Protein AF-A0A7X8KLL9-F1 (afdb_monomer_lite)

Radius of gyration: 20.83 Å; chains: 1; bounding box: 56×30×57 Å

pLDDT: mean 76.81, std 12.08, range [37.53, 92.12]

Structure (mmCIF, N/CA/C/O backbone):
data_AF-A0A7X8KLL9-F1
#
_entry.id   AF-A0A7X8KLL9-F1
#
loop_
_atom_site.group_PDB
_atom_site.id
_atom_site.type_symbol
_atom_site.label_atom_id
_atom_site.label_alt_id
_atom_site.label_comp_id
_atom_site.label_asym_id
_atom_site.label_entity_id
_atom_site.label_seq_id
_atom_site.pdbx_PDB_ins_code
_atom_site.Cartn_x
_atom_site.Cartn_y
_atom_site.Cartn_z
_atom_site.occupancy
_atom_site.B_iso_or_equiv
_atom_site.auth_seq_id
_atom_site.auth_comp_id
_atom_site.auth_asym_id
_atom_site.auth_atom_id
_atom_site.pdbx_PDB_model_num
ATOM 1 N N . MET A 1 1 ? 35.623 13.864 -3.687 1.00 37.53 1 MET A N 1
ATOM 2 C CA . MET A 1 1 ? 34.501 13.272 -2.932 1.00 37.53 1 MET A CA 1
ATOM 3 C C . MET A 1 1 ? 33.456 12.898 -3.966 1.00 37.53 1 MET A C 1
ATOM 5 O O . MET A 1 1 ? 32.838 13.787 -4.536 1.00 37.53 1 MET A O 1
ATOM 9 N N . ASP A 1 2 ? 33.415 11.622 -4.338 1.00 43.19 2 ASP A N 1
ATOM 10 C CA . ASP A 1 2 ? 32.651 11.122 -5.483 1.00 43.19 2 ASP A CA 1
ATOM 11 C C . ASP A 1 2 ? 31.172 10.981 -5.087 1.00 43.19 2 ASP A C 1
ATOM 13 O O . ASP A 1 2 ? 30.769 10.017 -4.443 1.00 43.19 2 ASP A O 1
ATOM 17 N N . LEU A 1 3 ? 30.362 11.990 -5.411 1.00 53.53 3 LEU A N 1
ATOM 18 C CA . LEU A 1 3 ? 28.898 11.977 -5.256 1.00 53.53 3 LEU A CA 1
ATOM 19 C C . LEU A 1 3 ? 28.209 11.249 -6.433 1.00 53.53 3 LEU A C 1
ATOM 21 O O . LEU A 1 3 ? 27.040 11.488 -6.733 1.00 53.53 3 LEU A O 1
ATOM 25 N N . GLY A 1 4 ? 28.939 10.384 -7.141 1.00 54.53 4 GLY A N 1
ATOM 26 C CA . GLY A 1 4 ? 28.495 9.712 -8.355 1.00 54.53 4 GLY A CA 1
ATOM 27 C C . GLY A 1 4 ? 28.072 8.268 -8.103 1.00 54.53 4 GLY A C 1
ATOM 28 O O . GLY A 1 4 ? 28.909 7.417 -7.834 1.00 54.53 4 GLY A O 1
ATOM 29 N N . LYS A 1 5 ? 26.777 7.988 -8.301 1.00 58.69 5 LYS A N 1
ATOM 30 C CA . LYS A 1 5 ? 26.107 6.669 -8.272 1.00 58.69 5 LYS A CA 1
ATOM 31 C C . LYS A 1 5 ? 25.793 6.118 -6.880 1.00 58.69 5 LYS A C 1
ATOM 33 O O . LYS A 1 5 ? 26.282 5.067 -6.469 1.00 58.69 5 LYS A O 1
ATOM 38 N N . ILE A 1 6 ? 24.812 6.736 -6.223 1.00 60.75 6 ILE A N 1
ATOM 39 C CA . ILE A 1 6 ? 23.936 5.953 -5.346 1.00 60.75 6 ILE A CA 1
ATOM 40 C C . ILE A 1 6 ? 23.275 4.895 -6.244 1.00 60.75 6 ILE A C 1
ATOM 42 O O . ILE A 1 6 ? 22.536 5.233 -7.168 1.00 60.75 6 ILE A O 1
ATOM 46 N N . SER A 1 7 ? 23.607 3.620 -6.034 1.00 70.31 7 SER A N 1
ATOM 47 C CA . SER A 1 7 ? 23.003 2.506 -6.772 1.00 70.31 7 SER A CA 1
ATOM 48 C C . SER A 1 7 ? 21.479 2.564 -6.632 1.00 70.31 7 SER A C 1
ATOM 50 O O . SER A 1 7 ? 20.980 2.814 -5.532 1.00 70.31 7 SER A O 1
ATOM 52 N N . GLN A 1 8 ? 20.725 2.305 -7.711 1.00 70.50 8 GLN A N 1
ATOM 53 C CA . GLN A 1 8 ? 19.255 2.208 -7.656 1.00 70.50 8 GLN A CA 1
ATOM 54 C C . GLN A 1 8 ? 18.794 1.272 -6.530 1.00 70.50 8 GLN A C 1
ATOM 56 O O . GLN A 1 8 ? 17.796 1.547 -5.870 1.00 70.50 8 GLN A O 1
ATOM 61 N N . LYS A 1 9 ? 19.570 0.218 -6.242 1.00 72.88 9 LYS A N 1
ATOM 62 C CA . LYS A 1 9 ? 19.324 -0.707 -5.130 1.00 72.88 9 LYS A CA 1
ATOM 63 C C . LYS A 1 9 ? 19.397 -0.016 -3.764 1.00 72.88 9 LYS A C 1
ATOM 65 O O . LYS A 1 9 ? 18.564 -0.279 -2.903 1.00 72.88 9 LYS A O 1
ATOM 70 N N . THR A 1 10 ? 20.353 0.890 -3.574 1.00 78.56 10 THR A N 1
ATOM 71 C CA . THR A 1 10 ? 20.513 1.671 -2.340 1.00 78.56 10 THR A CA 1
ATOM 72 C C . THR A 1 10 ? 19.383 2.687 -2.181 1.00 78.56 10 THR A C 1
ATOM 74 O O . THR A 1 10 ? 18.821 2.790 -1.095 1.00 78.56 10 THR A O 1
ATOM 77 N N . ILE A 1 11 ? 18.993 3.379 -3.259 1.00 80.62 11 ILE A N 1
ATOM 78 C CA . ILE A 1 11 ? 17.845 4.305 -3.242 1.00 80.62 11 ILE A CA 1
ATOM 79 C C . ILE A 1 11 ? 16.562 3.545 -2.900 1.00 80.62 11 ILE A C 1
ATOM 81 O O . ILE A 1 11 ? 15.841 3.945 -1.990 1.00 80.62 11 ILE A O 1
ATOM 85 N N . ASN A 1 12 ? 16.310 2.421 -3.575 1.00 79.62 12 ASN A N 1
ATOM 86 C CA . ASN A 1 12 ? 15.132 1.599 -3.325 1.00 79.62 12 ASN A CA 1
ATOM 87 C C . ASN A 1 12 ? 15.108 1.092 -1.878 1.00 79.62 12 ASN A C 1
ATOM 89 O O . ASN A 1 12 ? 14.091 1.185 -1.208 1.00 79.62 12 ASN A O 1
ATOM 93 N N . SER A 1 13 ? 16.248 0.640 -1.350 1.00 80.00 13 SER A N 1
ATOM 94 C CA . SER A 1 13 ? 16.338 0.187 0.041 1.00 80.00 13 SER A CA 1
ATOM 95 C C . SER A 1 13 ? 16.040 1.303 1.048 1.00 80.00 13 SER A C 1
ATOM 97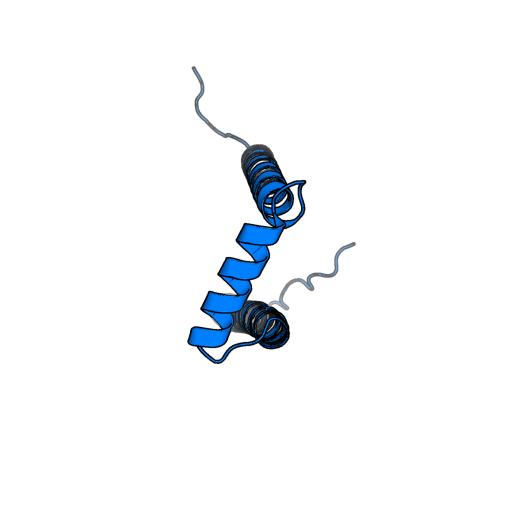 O O . SER A 1 13 ? 15.383 1.045 2.055 1.00 80.00 13 SER A O 1
ATOM 99 N N . ILE A 1 14 ? 16.496 2.534 0.788 1.00 88.25 14 ILE A N 1
ATOM 100 C CA . ILE A 1 14 ? 16.208 3.697 1.642 1.00 88.25 14 ILE A CA 1
ATOM 101 C C . ILE A 1 14 ? 14.720 4.049 1.580 1.00 88.25 14 ILE A C 1
ATOM 103 O O . ILE A 1 14 ? 14.100 4.254 2.621 1.00 88.25 14 ILE A O 1
ATOM 107 N N . LEU A 1 15 ? 14.136 4.080 0.380 1.00 85.44 15 LEU A N 1
ATOM 108 C CA . LEU A 1 15 ? 12.711 4.354 0.194 1.00 85.44 15 LEU A CA 1
ATOM 109 C C . LEU A 1 15 ? 11.842 3.290 0.871 1.00 85.44 15 LEU A C 1
ATOM 111 O O . LEU A 1 15 ? 10.893 3.640 1.567 1.00 85.44 15 LEU A O 1
ATOM 115 N N . THR A 1 16 ? 12.202 2.012 0.751 1.00 85.38 16 THR A N 1
ATOM 116 C CA . THR A 1 16 ? 11.511 0.907 1.427 1.00 85.38 16 THR A CA 1
ATOM 117 C C . THR A 1 16 ? 11.604 1.030 2.943 1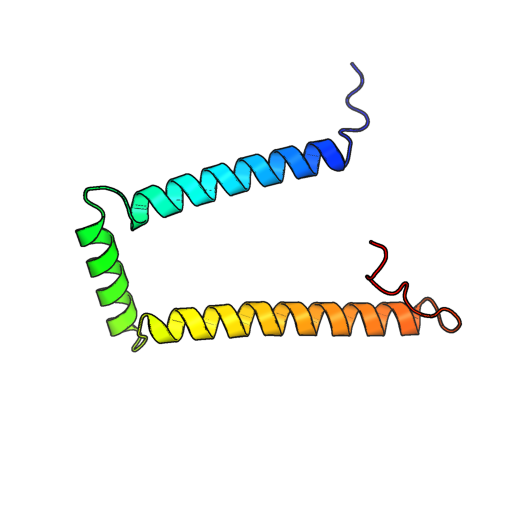.00 85.38 16 THR A C 1
ATOM 119 O O . THR A 1 16 ? 10.596 0.882 3.629 1.00 85.38 16 THR A O 1
ATOM 122 N N . ALA A 1 17 ? 12.784 1.343 3.487 1.00 87.31 17 ALA A N 1
ATOM 123 C CA . ALA A 1 17 ? 12.948 1.546 4.924 1.00 87.31 17 ALA A CA 1
ATOM 124 C C . ALA A 1 17 ? 12.123 2.743 5.426 1.00 87.31 17 ALA A C 1
ATOM 126 O O . ALA A 1 17 ? 11.438 2.639 6.443 1.00 87.31 17 ALA A O 1
ATOM 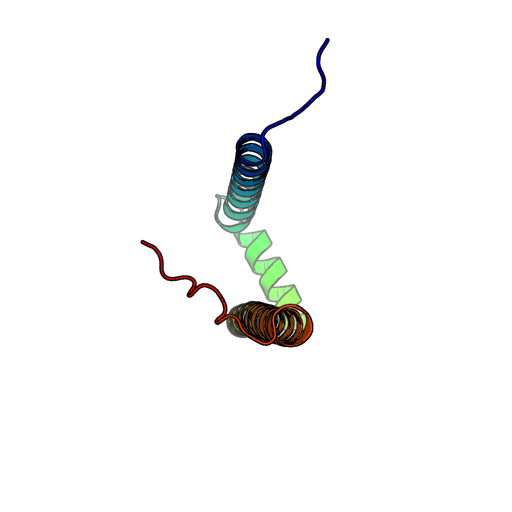127 N N . ALA A 1 18 ? 12.130 3.857 4.690 1.00 88.06 18 ALA A N 1
ATOM 128 C CA . ALA A 1 18 ? 11.324 5.030 5.009 1.00 88.06 18 ALA A CA 1
ATOM 129 C C . ALA A 1 18 ? 9.820 4.718 4.960 1.00 88.06 18 ALA A C 1
ATOM 131 O O . ALA A 1 18 ? 9.092 5.073 5.887 1.00 88.06 18 ALA A O 1
ATOM 132 N N . ALA A 1 19 ? 9.362 3.999 3.932 1.00 84.62 19 ALA A N 1
ATOM 133 C CA . ALA A 1 19 ? 7.976 3.560 3.805 1.00 84.62 19 ALA A CA 1
ATOM 134 C C . ALA A 1 19 ? 7.569 2.627 4.955 1.00 84.62 19 ALA A C 1
ATOM 136 O O . ALA A 1 19 ? 6.512 2.820 5.551 1.00 84.62 19 ALA A O 1
ATOM 137 N N . ALA A 1 20 ? 8.422 1.668 5.323 1.00 88.25 20 ALA A N 1
ATOM 138 C CA . ALA A 1 20 ? 8.174 0.761 6.440 1.00 88.25 20 ALA A CA 1
ATOM 139 C C . ALA A 1 20 ? 8.044 1.515 7.772 1.00 88.25 20 ALA A C 1
ATOM 141 O O . ALA A 1 20 ? 7.125 1.246 8.541 1.00 88.25 20 ALA A O 1
ATOM 142 N N . ILE A 1 21 ? 8.915 2.498 8.029 1.00 90.31 21 ILE A N 1
ATOM 143 C CA . ILE A 1 21 ? 8.823 3.363 9.214 1.00 90.31 21 ILE A CA 1
ATOM 144 C C . ILE A 1 21 ? 7.506 4.139 9.209 1.00 90.31 21 ILE A C 1
ATOM 146 O O . ILE A 1 21 ? 6.810 4.172 10.223 1.00 90.31 21 ILE A O 1
ATOM 150 N N . PHE A 1 22 ? 7.130 4.717 8.070 1.00 89.31 22 PHE A N 1
ATOM 151 C CA . PHE A 1 22 ? 5.885 5.468 7.947 1.00 89.31 22 PHE A CA 1
ATOM 152 C C . PHE A 1 22 ? 4.656 4.585 8.196 1.00 89.31 22 PHE A C 1
ATOM 154 O O . PHE A 1 22 ? 3.753 4.979 8.934 1.00 89.31 22 PHE A O 1
ATOM 161 N N . LEU A 1 23 ? 4.651 3.365 7.650 1.00 84.50 23 LEU A N 1
ATOM 162 C CA . LEU A 1 23 ? 3.597 2.377 7.876 1.00 84.50 23 LEU A CA 1
ATOM 163 C C . LEU A 1 23 ? 3.545 1.921 9.335 1.00 84.50 23 LEU A C 1
ATOM 165 O O . LEU A 1 23 ? 2.453 1.807 9.881 1.00 84.50 23 LEU A O 1
ATOM 169 N N . MET A 1 24 ? 4.690 1.717 9.990 1.00 84.69 24 MET A N 1
ATOM 170 C CA . MET A 1 24 ? 4.740 1.390 11.419 1.00 84.69 24 MET A CA 1
ATOM 171 C C . MET A 1 24 ? 4.186 2.529 12.280 1.00 84.69 24 MET A C 1
ATOM 173 O O . MET A 1 24 ? 3.390 2.270 13.179 1.00 84.69 24 MET A O 1
ATOM 177 N N . PHE A 1 25 ? 4.539 3.785 11.989 1.00 84.69 25 PHE A N 1
ATOM 178 C CA . PHE A 1 25 ? 3.973 4.949 12.681 1.00 84.69 25 PHE A CA 1
ATOM 179 C C . PHE A 1 25 ? 2.468 5.076 12.456 1.00 84.69 25 PHE A C 1
ATOM 181 O O . PHE A 1 25 ? 1.718 5.325 13.401 1.00 84.69 25 PHE A O 1
ATOM 188 N N . TRP A 1 26 ? 2.018 4.888 11.216 1.00 85.94 26 TRP A N 1
ATOM 189 C CA . TRP A 1 26 ? 0.602 4.910 10.877 1.00 85.94 26 TRP A CA 1
ATOM 190 C C . TRP A 1 26 ? -0.161 3.796 11.606 1.00 85.94 26 TRP A C 1
ATOM 192 O O . TRP A 1 26 ? -1.164 4.071 12.265 1.00 85.94 26 TRP A O 1
ATOM 202 N N . ALA A 1 27 ? 0.360 2.567 11.573 1.00 82.75 27 ALA A N 1
ATOM 203 C CA . ALA A 1 27 ? -0.226 1.412 12.241 1.00 82.75 27 ALA A CA 1
ATOM 204 C C . ALA A 1 27 ? -0.250 1.594 13.761 1.00 82.75 27 ALA A C 1
ATOM 206 O O . ALA A 1 27 ? -1.262 1.314 14.393 1.00 82.75 27 ALA A O 1
ATOM 207 N N . TRP A 1 28 ? 0.814 2.126 14.362 1.00 79.06 28 TRP A N 1
ATOM 208 C CA . TRP A 1 28 ? 0.835 2.427 15.792 1.00 79.06 28 TRP A CA 1
ATOM 209 C C . TRP A 1 28 ? -0.204 3.490 16.167 1.00 79.06 28 TRP A C 1
ATOM 211 O O . TRP A 1 28 ? -0.915 3.337 17.156 1.00 79.06 28 TRP A O 1
ATOM 221 N N . LYS A 1 29 ? -0.351 4.544 15.356 1.00 78.88 29 LYS A N 1
ATOM 222 C CA . LYS A 1 29 ? -1.354 5.594 15.580 1.00 78.88 29 LYS A CA 1
ATOM 223 C C . LYS A 1 29 ? -2.791 5.067 15.473 1.00 78.88 29 LYS A C 1
ATOM 225 O O . LYS A 1 29 ? -3.652 5.519 16.221 1.00 78.88 29 LYS A O 1
ATOM 230 N N . TRP A 1 30 ? -3.044 4.114 14.577 1.00 71.25 30 TRP A N 1
ATOM 231 C CA . TRP A 1 30 ? -4.376 3.545 14.346 1.00 71.25 30 TRP A CA 1
ATOM 232 C C . TRP A 1 30 ? -4.723 2.346 15.235 1.00 71.25 30 TRP A C 1
ATOM 234 O O . TRP A 1 30 ? -5.880 2.194 15.622 1.00 71.25 30 TRP A O 1
ATOM 244 N N . PHE A 1 31 ? -3.751 1.502 15.580 1.00 77.88 31 PHE A N 1
ATOM 245 C CA . PHE A 1 31 ? -3.970 0.240 16.297 1.00 77.88 31 PHE A CA 1
ATOM 246 C C . PHE A 1 31 ? -3.366 0.212 17.709 1.00 77.88 31 PHE A C 1
ATOM 248 O O . PHE A 1 31 ? -3.726 -0.659 18.497 1.00 77.88 31 PHE A O 1
ATOM 255 N N . GLY A 1 32 ? -2.492 1.158 18.061 1.00 77.44 32 GLY A N 1
ATOM 256 C CA . GLY A 1 32 ? -1.825 1.218 19.363 1.00 77.44 32 GLY A CA 1
ATOM 257 C C . GLY A 1 32 ? -2.744 1.598 20.535 1.00 77.44 32 GLY A C 1
ATOM 258 O O . GLY A 1 32 ? -3.899 1.994 20.342 1.00 77.44 32 GLY A O 1
ATOM 259 N N . PRO A 1 33 ? -2.257 1.485 21.780 1.00 73.69 33 PRO A N 1
ATOM 260 C CA . PRO A 1 33 ? -3.023 1.856 22.969 1.00 73.69 33 PRO A CA 1
ATOM 261 C C . PRO A 1 33 ? -3.400 3.349 22.939 1.00 73.69 33 PRO A C 1
ATOM 263 O O . PRO A 1 33 ? -2.556 4.199 22.673 1.00 73.69 33 PRO A O 1
ATOM 266 N N . GLY A 1 34 ? -4.680 3.666 23.176 1.00 73.44 34 GLY A N 1
ATOM 267 C CA . GLY A 1 34 ? -5.226 5.032 23.067 1.00 73.44 34 GLY A CA 1
ATOM 268 C C . GLY A 1 34 ? -5.762 5.422 21.678 1.00 73.44 34 GLY A C 1
ATOM 269 O O . GLY A 1 34 ? -6.309 6.506 21.518 1.00 73.44 34 GLY A O 1
ATOM 270 N N . SER A 1 35 ? -5.678 4.539 20.677 1.00 72.69 35 SER A N 1
ATOM 271 C CA . SER A 1 35 ? -6.171 4.807 19.311 1.00 72.69 35 SER A CA 1
ATOM 272 C C . SER A 1 35 ? -7.693 4.708 19.133 1.00 72.69 35 SER A C 1
ATOM 274 O O . SER A 1 35 ? -8.194 5.008 18.051 1.00 72.69 35 SER A O 1
ATOM 276 N N . ALA A 1 36 ? -8.445 4.307 20.165 1.00 75.31 36 ALA A N 1
ATOM 277 C CA . ALA A 1 36 ? -9.902 4.160 20.085 1.00 75.31 36 ALA A CA 1
ATOM 278 C C . ALA A 1 36 ? -10.596 5.473 19.685 1.00 75.31 36 ALA A C 1
ATOM 280 O O . ALA A 1 36 ? -11.482 5.465 18.837 1.00 75.31 36 ALA A O 1
ATOM 281 N N . GLU A 1 37 ? -10.134 6.601 20.226 1.00 76.56 37 GLU A N 1
ATOM 282 C CA . GLU A 1 37 ? -10.651 7.934 19.902 1.00 76.56 37 GLU A CA 1
ATOM 283 C C . GLU A 1 37 ? -10.384 8.313 18.437 1.00 76.56 37 GLU A C 1
ATOM 285 O O . GLU A 1 37 ? -11.260 8.845 17.767 1.00 76.56 37 GLU A O 1
ATOM 290 N N . ILE A 1 38 ? -9.204 7.962 17.912 1.00 74.38 38 ILE A N 1
ATOM 291 C CA . ILE A 1 38 ? -8.804 8.225 16.519 1.00 74.38 38 ILE A CA 1
ATOM 292 C C . ILE A 1 38 ? -9.628 7.372 15.547 1.00 74.38 38 ILE A C 1
ATOM 294 O O . ILE A 1 38 ? -10.033 7.848 14.486 1.00 74.38 38 ILE A O 1
ATOM 298 N N . ARG A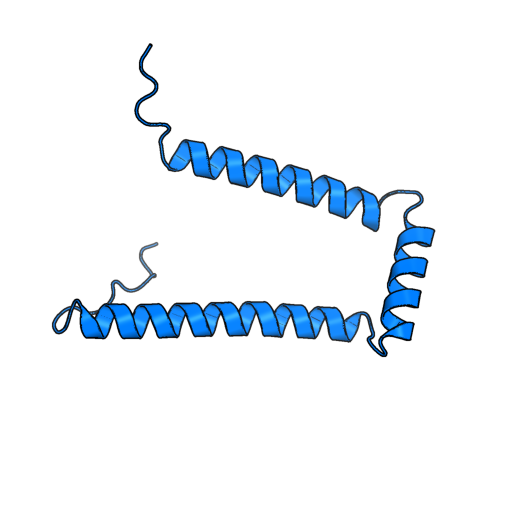 1 39 ? -9.908 6.114 15.908 1.00 73.56 39 ARG A N 1
ATOM 299 C CA . ARG A 1 39 ? -10.793 5.246 15.120 1.00 73.56 39 ARG A CA 1
ATOM 300 C C . ARG A 1 39 ? -12.220 5.770 15.129 1.00 73.56 39 ARG A C 1
ATOM 302 O O . ARG A 1 39 ? -12.820 5.878 14.070 1.00 73.56 39 ARG A O 1
ATOM 309 N N . HIS A 1 40 ? -12.733 6.156 16.295 1.00 75.94 40 HIS A N 1
ATOM 310 C CA . HIS A 1 40 ? -14.075 6.717 16.407 1.00 75.94 40 HIS A CA 1
ATOM 311 C C . HIS A 1 40 ? -14.220 8.057 15.683 1.00 75.94 40 HIS A C 1
ATOM 313 O O . HIS A 1 40 ? -15.242 8.273 15.035 1.00 75.94 40 HIS A O 1
ATOM 319 N N . SER A 1 41 ? -13.214 8.936 15.731 1.00 78.69 41 SER A N 1
ATOM 320 C CA . SER A 1 41 ? -13.238 10.188 14.971 1.00 78.69 41 SER A CA 1
ATOM 321 C C . SER A 1 41 ? -13.187 9.926 13.466 1.00 78.69 41 SER A C 1
ATOM 323 O O . SER A 1 41 ? -13.963 10.519 12.724 1.00 78.69 41 SER A O 1
ATOM 325 N N . GLY A 1 42 ? -12.332 8.996 13.022 1.00 75.56 42 GLY A N 1
ATOM 326 C CA . GLY A 1 42 ? -12.252 8.593 11.618 1.00 75.56 42 GLY A CA 1
ATOM 327 C C . GLY A 1 42 ? -13.549 7.954 11.116 1.00 75.56 42 GLY A C 1
ATOM 328 O O . GLY A 1 42 ? -14.031 8.299 10.044 1.00 75.56 42 GLY A O 1
ATOM 329 N N . GLU A 1 43 ? -14.174 7.079 11.905 1.00 76.00 43 GLU A N 1
ATOM 330 C CA . GLU A 1 43 ? -15.481 6.492 11.585 1.00 76.00 43 GLU A CA 1
ATOM 331 C C . GLU A 1 43 ? -16.606 7.534 11.564 1.00 76.00 43 GLU A C 1
ATOM 333 O O . GLU A 1 43 ? -17.503 7.454 10.724 1.00 76.00 43 GLU A O 1
ATOM 338 N N . ALA A 1 44 ? -16.575 8.522 12.462 1.00 80.25 44 ALA A N 1
ATOM 339 C CA . ALA A 1 44 ? -17.549 9.609 12.472 1.00 80.25 44 ALA A CA 1
ATOM 340 C C . ALA A 1 44 ? -17.426 10.493 11.220 1.00 80.25 44 ALA A C 1
ATOM 342 O O . ALA A 1 44 ? -18.439 10.830 10.609 1.00 80.25 44 ALA A O 1
ATOM 343 N N . GLU A 1 45 ? -16.202 10.821 10.809 1.00 81.62 45 GLU A N 1
ATOM 344 C CA . GLU A 1 45 ? -15.917 11.593 9.594 1.00 81.62 45 GLU A CA 1
ATOM 345 C C . GLU A 1 45 ? -16.304 10.816 8.321 1.00 81.62 45 GLU A C 1
ATOM 347 O O . GLU A 1 45 ? -16.932 11.357 7.406 1.00 81.62 45 GLU A O 1
ATOM 352 N N . LEU A 1 46 ? -16.056 9.503 8.298 1.00 79.56 46 LEU A N 1
ATOM 353 C CA . LEU A 1 46 ? -16.525 8.618 7.228 1.00 79.56 46 LEU A CA 1
ATOM 354 C C . LEU A 1 46 ? -18.054 8.601 7.137 1.00 79.56 46 LEU A C 1
ATOM 356 O O . LEU A 1 46 ? -18.610 8.819 6.062 1.00 79.56 46 LEU A O 1
ATOM 360 N N . ARG A 1 47 ? -18.756 8.473 8.268 1.00 80.50 47 ARG A N 1
ATOM 361 C CA . ARG A 1 47 ? -20.226 8.536 8.285 1.00 80.50 47 ARG A CA 1
ATOM 362 C C . ARG A 1 47 ? -20.767 9.890 7.825 1.00 80.50 47 ARG A C 1
ATOM 364 O O . ARG A 1 47 ? -21.807 9.909 7.174 1.00 80.50 47 ARG A O 1
ATOM 371 N N . GLN A 1 48 ? -20.082 11.001 8.108 1.00 85.38 48 GLN A N 1
ATOM 372 C CA . GLN A 1 48 ? -20.470 12.325 7.597 1.00 85.38 48 GLN A CA 1
ATOM 373 C C . GLN A 1 48 ? -20.364 12.421 6.071 1.00 85.38 48 GLN A C 1
ATOM 375 O O . GLN A 1 48 ? -21.191 13.076 5.443 1.00 85.38 48 GLN A O 1
ATOM 380 N N . SER A 1 49 ? -19.392 11.734 5.470 1.00 81.38 49 SER A N 1
ATOM 381 C CA . SER A 1 49 ? -19.271 11.611 4.009 1.00 81.38 49 SER A CA 1
ATOM 382 C C . SER A 1 49 ? -20.176 10.526 3.404 1.00 81.38 49 SER A C 1
ATOM 384 O O . SER A 1 49 ? -20.157 10.315 2.194 1.00 81.38 49 SER A O 1
ATOM 386 N N . GLY A 1 50 ? -21.000 9.861 4.225 1.00 84.38 50 GLY A N 1
ATOM 387 C CA . GLY A 1 50 ? -21.897 8.786 3.799 1.00 84.38 50 GLY A CA 1
ATOM 388 C C . GLY A 1 50 ? -21.187 7.467 3.488 1.00 84.38 50 GLY A C 1
ATOM 389 O O . GLY A 1 50 ? -21.801 6.585 2.896 1.00 84.38 50 GLY A O 1
ATOM 390 N N . LEU A 1 51 ? -19.917 7.330 3.878 1.00 82.06 51 LEU A N 1
ATOM 391 C CA . LEU A 1 51 ? -19.081 6.166 3.601 1.00 82.06 51 LEU A CA 1
ATOM 392 C C . LEU A 1 51 ? -18.892 5.319 4.862 1.00 82.06 51 LEU A C 1
ATOM 394 O O . LEU A 1 51 ? -18.717 5.824 5.971 1.00 82.06 51 LEU A O 1
ATOM 398 N N . GLY A 1 52 ? -18.920 4.002 4.696 1.00 83.31 52 GLY A N 1
ATOM 399 C CA . GLY A 1 52 ? -18.542 3.036 5.719 1.00 83.31 52 GLY A CA 1
ATOM 400 C C . GLY A 1 52 ? -17.095 2.565 5.572 1.00 83.31 52 GLY A C 1
ATOM 401 O O . GLY A 1 52 ? -16.447 2.743 4.542 1.00 83.31 52 GLY A O 1
ATOM 402 N N . MET A 1 53 ? -16.590 1.866 6.590 1.00 77.69 53 MET A N 1
ATOM 403 C CA . MET A 1 53 ? -15.256 1.256 6.527 1.00 77.69 53 MET A CA 1
ATOM 404 C C . MET A 1 53 ? -15.141 0.210 5.401 1.00 77.69 53 MET A C 1
ATOM 406 O O . MET A 1 53 ? -14.089 0.066 4.784 1.00 77.69 53 MET A O 1
ATOM 410 N N . ALA A 1 54 ? -16.236 -0.492 5.092 1.00 79.81 54 ALA A N 1
ATOM 411 C CA . ALA A 1 54 ? -16.298 -1.4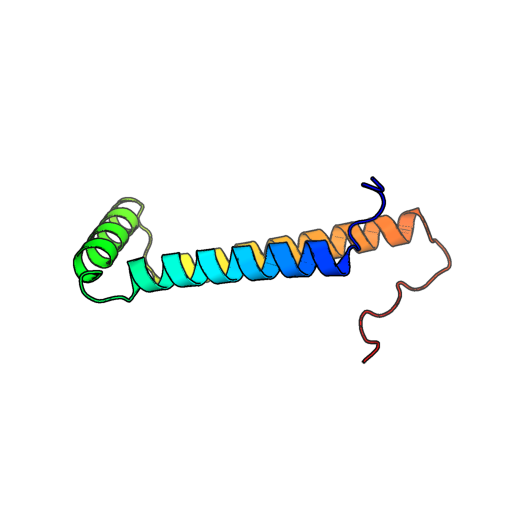15 3.959 1.00 79.81 54 ALA A CA 1
ATOM 412 C C . ALA A 1 54 ? -16.129 -0.689 2.613 1.00 79.81 54 ALA A C 1
ATOM 414 O O . ALA A 1 54 ? -15.452 -1.203 1.723 1.00 79.81 54 ALA A O 1
ATOM 415 N N . ASP A 1 55 ? -16.678 0.521 2.485 1.00 79.19 55 ASP A N 1
ATOM 416 C CA . ASP A 1 55 ? -16.542 1.323 1.269 1.00 79.19 55 ASP A CA 1
ATOM 417 C C . ASP A 1 55 ? -15.092 1.753 1.060 1.00 79.19 55 ASP A C 1
ATOM 419 O O . ASP A 1 55 ? -14.606 1.714 -0.064 1.00 79.19 55 ASP A O 1
ATOM 423 N N . LEU A 1 56 ? -14.349 2.063 2.129 1.00 82.50 56 LEU A N 1
ATOM 424 C CA . LEU A 1 56 ? -12.914 2.344 2.026 1.00 82.50 56 LEU A CA 1
ATOM 425 C C . LEU A 1 56 ? -12.110 1.158 1.489 1.00 82.50 56 LEU A C 1
ATOM 427 O O . LEU A 1 56 ? -11.201 1.353 0.682 1.00 82.50 56 LEU A O 1
ATOM 431 N N . VAL A 1 57 ? -12.440 -0.067 1.908 1.00 84.50 57 VAL A N 1
ATOM 432 C CA . VAL A 1 57 ? -11.784 -1.274 1.381 1.00 84.50 57 VAL A CA 1
ATOM 433 C C . VAL A 1 57 ? -12.062 -1.405 -0.115 1.00 84.50 57 VAL A C 1
ATOM 435 O O . VAL A 1 57 ? -11.132 -1.601 -0.896 1.00 84.50 57 VAL A O 1
ATOM 438 N N . TRP A 1 58 ? -13.314 -1.221 -0.535 1.00 84.12 58 TRP A N 1
ATOM 439 C CA . TRP A 1 58 ? -13.684 -1.274 -1.949 1.00 84.12 58 TRP A CA 1
ATOM 440 C C . TRP A 1 58 ? -13.060 -0.152 -2.776 1.00 84.12 58 TRP A C 1
ATOM 442 O O . TRP A 1 58 ? -12.583 -0.416 -3.878 1.00 84.12 58 TRP A O 1
ATOM 452 N N . ILE A 1 59 ? -12.987 1.068 -2.240 1.00 84.69 59 ILE A N 1
ATOM 453 C CA . ILE A 1 59 ? -12.286 2.191 -2.869 1.00 84.69 59 ILE A CA 1
ATOM 454 C C . ILE A 1 59 ? -10.805 1.850 -3.030 1.00 84.69 59 ILE A C 1
ATOM 456 O O . ILE A 1 59 ? -10.258 2.044 -4.111 1.00 84.69 59 ILE A O 1
ATOM 460 N N . SER A 1 60 ? -10.158 1.290 -2.005 1.00 85.44 60 SER A N 1
ATOM 461 C CA . SER A 1 60 ? -8.756 0.878 -2.103 1.00 85.44 60 SER A CA 1
ATOM 462 C C . SER A 1 60 ? -8.557 -0.174 -3.193 1.00 85.44 60 SER A C 1
ATOM 464 O O . SER A 1 60 ? -7.659 -0.025 -4.017 1.00 85.44 60 SER A O 1
ATOM 466 N N . VAL A 1 61 ? -9.403 -1.207 -3.237 1.00 87.25 61 VA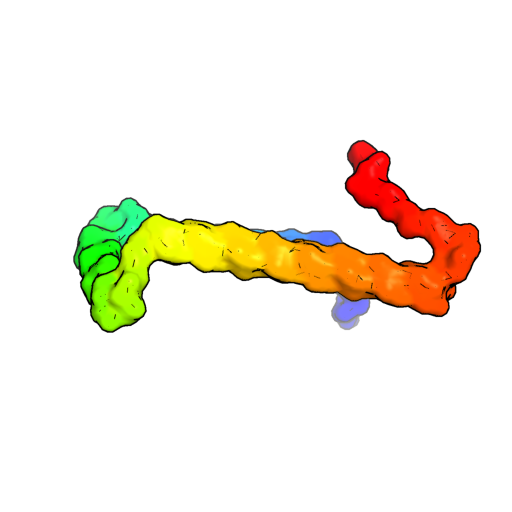L A N 1
ATOM 467 C CA . VAL A 1 61 ? -9.348 -2.240 -4.282 1.00 87.25 61 VAL A CA 1
ATOM 468 C C . VAL A 1 61 ? -9.560 -1.621 -5.663 1.00 87.25 61 VAL A C 1
ATOM 470 O O . VAL A 1 61 ? -8.807 -1.929 -6.589 1.00 87.25 61 VAL A O 1
ATOM 473 N N . ALA A 1 62 ? -10.535 -0.723 -5.808 1.00 87.12 62 ALA A N 1
ATOM 474 C CA . ALA A 1 62 ? -10.833 -0.046 -7.064 1.00 87.12 62 ALA A CA 1
ATOM 475 C C . ALA A 1 62 ? -9.664 0.830 -7.533 1.00 87.12 62 ALA A C 1
ATOM 477 O O . ALA A 1 62 ? -9.268 0.737 -8.692 1.00 87.12 62 ALA A O 1
ATOM 478 N N . VAL A 1 63 ? -9.067 1.626 -6.641 1.00 89.94 63 VAL A N 1
ATOM 479 C CA . VAL A 1 63 ? -7.922 2.497 -6.950 1.00 89.94 63 VAL A CA 1
ATOM 480 C C . VAL A 1 63 ? -6.701 1.671 -7.348 1.00 89.94 63 VAL A C 1
ATOM 482 O O . VAL A 1 63 ? -6.082 1.959 -8.373 1.00 89.94 63 VAL A O 1
ATOM 485 N N . THR A 1 64 ? -6.371 0.617 -6.597 1.00 89.81 64 THR A N 1
ATOM 486 C CA . THR A 1 64 ? -5.242 -0.264 -6.928 1.00 89.81 64 THR A CA 1
ATOM 487 C C . THR A 1 64 ? -5.471 -0.991 -8.254 1.00 89.81 64 THR A C 1
ATOM 489 O O . THR A 1 64 ? -4.572 -1.033 -9.092 1.00 89.81 64 THR A O 1
ATOM 492 N N . SER A 1 65 ? -6.682 -1.506 -8.487 1.00 88.25 65 SER A N 1
ATOM 493 C CA . SER A 1 65 ? -7.028 -2.204 -9.731 1.00 88.25 65 SER A CA 1
ATOM 494 C C . SER A 1 65 ? -7.007 -1.260 -10.934 1.00 88.25 65 SER A C 1
ATOM 496 O O . SER A 1 65 ? -6.422 -1.588 -11.962 1.00 88.25 65 SER A O 1
ATOM 498 N N . ALA A 1 66 ? -7.585 -0.063 -10.804 1.00 89.12 66 ALA A N 1
ATOM 499 C CA . ALA A 1 66 ? -7.565 0.958 -11.847 1.00 89.12 66 ALA A CA 1
ATOM 500 C C . ALA A 1 66 ? -6.133 1.405 -12.166 1.00 89.12 66 ALA A C 1
ATOM 502 O O . ALA A 1 66 ? -5.776 1.504 -13.337 1.00 89.12 66 ALA A O 1
ATOM 503 N N . GLY A 1 67 ? -5.297 1.612 -11.144 1.00 89.75 67 GLY A N 1
ATOM 504 C CA . GLY A 1 67 ? -3.881 1.935 -11.314 1.00 89.75 67 GLY A CA 1
ATOM 505 C C . GLY A 1 67 ? -3.114 0.836 -12.050 1.00 89.75 67 GLY A C 1
ATOM 506 O O . GLY A 1 67 ? -2.376 1.130 -12.988 1.00 89.75 67 GLY A O 1
ATOM 507 N N . TYR A 1 68 ? -3.336 -0.431 -11.689 1.00 86.69 68 TYR A N 1
ATOM 508 C CA . TYR A 1 68 ? -2.729 -1.574 -12.374 1.00 86.69 68 TYR A CA 1
ATOM 509 C C . TYR A 1 68 ? -3.182 -1.694 -13.836 1.00 86.69 68 TYR A C 1
ATOM 511 O O . TYR A 1 68 ? -2.354 -1.881 -14.726 1.00 86.69 68 TYR A O 1
ATOM 519 N N . LEU A 1 69 ? -4.483 -1.548 -14.106 1.00 90.50 69 LEU A N 1
ATOM 520 C CA . LEU A 1 69 ? -5.026 -1.589 -15.466 1.00 90.50 69 LEU A CA 1
ATOM 521 C C . LEU A 1 69 ? -4.506 -0.430 -16.318 1.00 90.50 69 LEU A C 1
ATOM 523 O O . LEU A 1 69 ? -4.160 -0.629 -17.481 1.00 90.50 69 LEU A O 1
ATOM 527 N N . LEU A 1 70 ? -4.405 0.764 -15.734 1.00 92.12 70 LEU A N 1
ATOM 528 C CA . LEU A 1 70 ? -3.839 1.936 -16.391 1.00 92.12 70 LEU A CA 1
ATOM 529 C C . LEU A 1 70 ? -2.356 1.723 -16.701 1.00 92.12 70 LEU A C 1
ATOM 531 O O . LEU A 1 70 ? -1.931 1.990 -17.823 1.00 92.12 70 LEU A O 1
ATOM 535 N N . TRP A 1 71 ? -1.589 1.179 -15.755 1.00 86.94 71 TRP A N 1
ATOM 536 C CA . TRP A 1 71 ? -0.202 0.781 -15.982 1.00 86.94 71 TRP A CA 1
ATOM 537 C C . TRP A 1 71 ? -0.090 -0.231 -17.127 1.00 86.94 71 TRP A C 1
ATOM 539 O O . TRP A 1 71 ? 0.600 0.046 -18.102 1.00 86.94 71 TRP A O 1
ATOM 549 N N . ARG A 1 72 ? -0.831 -1.349 -17.079 1.00 83.81 72 ARG A N 1
ATOM 550 C CA . ARG A 1 72 ? -0.827 -2.377 -18.138 1.00 83.81 72 ARG A CA 1
ATOM 551 C C . ARG A 1 72 ? -1.217 -1.806 -19.498 1.00 83.81 72 ARG A C 1
ATOM 553 O O . ARG A 1 72 ? -0.565 -2.118 -20.490 1.00 83.81 72 ARG A O 1
ATOM 560 N N . GLY A 1 73 ? -2.240 -0.954 -19.549 1.00 87.75 73 GLY A N 1
ATOM 561 C CA . GLY A 1 73 ? -2.671 -0.289 -20.776 1.00 87.75 73 GLY A CA 1
ATOM 562 C C . GLY A 1 73 ? -1.588 0.622 -21.356 1.00 87.75 73 GLY A C 1
ATOM 563 O O . GLY A 1 73 ? -1.290 0.544 -22.546 1.00 87.75 73 GLY A O 1
ATOM 564 N N . LEU A 1 74 ? -0.948 1.442 -20.519 1.00 87.38 74 LEU A N 1
ATOM 565 C CA . LEU A 1 74 ? 0.156 2.305 -20.944 1.00 87.38 74 LEU A CA 1
ATOM 566 C C . LEU A 1 74 ? 1.384 1.500 -21.376 1.00 87.38 74 LEU A C 1
ATOM 568 O O . LEU A 1 74 ? 1.971 1.820 -22.407 1.00 87.38 74 LEU A O 1
ATOM 572 N N . SER A 1 75 ? 1.744 0.446 -20.643 1.00 80.56 75 SER A N 1
ATOM 573 C CA . SER A 1 75 ? 2.831 -0.465 -21.007 1.00 80.56 75 SER A CA 1
ATOM 574 C C . SER A 1 75 ? 2.565 -1.132 -22.351 1.00 80.56 75 SER A C 1
ATOM 576 O O . SER A 1 75 ? 3.453 -1.138 -23.196 1.00 80.56 75 SER A O 1
ATOM 578 N N . PHE A 1 76 ? 1.342 -1.617 -22.591 1.00 81.44 76 PHE A N 1
ATOM 579 C CA . PHE A 1 76 ? 0.945 -2.207 -23.869 1.00 81.44 76 PHE A CA 1
ATOM 580 C C . PHE A 1 76 ? 1.038 -1.200 -25.021 1.00 81.44 76 PHE A C 1
ATOM 582 O O . PHE A 1 76 ? 1.649 -1.491 -26.047 1.00 81.44 76 PHE A O 1
ATOM 589 N N . LEU A 1 77 ? 0.484 0.007 -24.853 1.00 85.25 77 LEU A N 1
ATOM 590 C CA . LEU A 1 77 ? 0.544 1.060 -25.872 1.00 85.25 77 LEU A CA 1
ATOM 591 C C . LEU A 1 77 ? 1.982 1.501 -26.162 1.00 85.25 77 LEU A C 1
ATOM 593 O O . LEU A 1 77 ? 2.341 1.727 -27.318 1.00 85.25 77 LEU A O 1
ATOM 597 N N . PHE A 1 78 ? 2.805 1.619 -25.121 1.00 84.81 78 PHE A N 1
ATOM 598 C CA . PHE A 1 78 ? 4.222 1.925 -25.249 1.00 84.81 78 PHE A CA 1
ATOM 599 C C . PHE A 1 78 ? 4.940 0.828 -26.039 1.00 84.81 78 PHE A C 1
ATOM 601 O O . PHE A 1 78 ? 5.584 1.123 -27.046 1.00 84.81 78 PHE A O 1
ATOM 608 N N . TRP A 1 79 ? 4.770 -0.435 -25.648 1.00 72.06 79 TRP A N 1
ATOM 609 C CA . TRP A 1 79 ? 5.399 -1.562 -26.331 1.00 72.06 79 TRP A CA 1
ATOM 610 C C . TRP A 1 79 ? 4.965 -1.651 -27.794 1.00 72.06 79 TRP A C 1
ATOM 612 O O . TRP A 1 79 ? 5.812 -1.673 -28.681 1.00 72.06 79 TRP A O 1
ATOM 622 N N . HIS A 1 80 ? 3.663 -1.564 -28.068 1.00 76.62 80 HIS A N 1
ATOM 623 C CA . HIS A 1 80 ? 3.139 -1.620 -29.431 1.00 76.62 80 HIS A CA 1
ATOM 624 C C . HIS A 1 80 ? 3.645 -0.468 -30.319 1.00 76.62 80 HIS A C 1
ATOM 626 O O . HIS A 1 80 ? 3.837 -0.637 -31.525 1.00 76.62 80 HIS A O 1
ATOM 632 N N . LYS A 1 81 ? 3.892 0.712 -29.735 1.00 78.88 81 LYS A N 1
ATOM 633 C CA . LYS A 1 81 ? 4.413 1.874 -30.463 1.00 78.88 81 LYS A CA 1
ATOM 634 C C . LYS A 1 81 ? 5.910 1.773 -30.752 1.00 78.88 81 LYS A C 1
ATOM 636 O O . LYS A 1 81 ? 6.325 2.131 -31.853 1.00 78.88 81 LYS A O 1
ATOM 641 N N . TYR A 1 82 ? 6.708 1.356 -29.771 1.00 75.31 82 TYR A N 1
ATOM 642 C CA . TYR A 1 82 ? 8.173 1.419 -29.847 1.00 75.31 82 TYR A CA 1
ATOM 643 C C . TYR A 1 82 ? 8.826 0.114 -30.300 1.00 75.31 82 TYR A C 1
ATOM 645 O O . TYR A 1 82 ? 9.927 0.145 -30.842 1.00 75.31 82 TYR A O 1
ATOM 653 N N . PHE A 1 83 ? 8.140 -1.012 -30.150 1.00 69.31 83 PHE A N 1
ATOM 654 C CA . PHE A 1 83 ? 8.667 -2.330 -30.455 1.00 69.31 83 PHE A CA 1
ATOM 655 C C . PHE A 1 83 ? 7.593 -3.138 -31.196 1.00 69.31 83 PHE A C 1
ATOM 657 O O . PHE A 1 83 ? 6.856 -3.934 -30.623 1.00 69.31 83 PHE A O 1
ATOM 664 N N . LYS A 1 84 ? 7.470 -2.886 -32.502 1.00 62.44 84 LYS A N 1
ATOM 665 C CA . LYS A 1 84 ? 6.441 -3.512 -33.349 1.00 62.44 84 LYS A CA 1
ATOM 666 C C . LYS A 1 84 ? 6.622 -5.023 -33.552 1.00 62.44 84 LYS A C 1
ATOM 668 O O . LYS A 1 84 ? 5.632 -5.685 -33.837 1.00 62.44 84 LYS A O 1
ATOM 673 N N . ASP A 1 85 ? 7.838 -5.541 -33.361 1.00 61.69 85 ASP A N 1
ATOM 674 C CA . ASP A 1 85 ? 8.215 -6.928 -33.684 1.00 61.69 85 ASP A CA 1
ATOM 675 C C . ASP A 1 85 ? 8.747 -7.734 -32.482 1.00 61.69 85 ASP A C 1
ATOM 677 O O . ASP A 1 85 ? 9.232 -8.850 -32.651 1.00 61.69 85 ASP A O 1
ATOM 681 N N . GLY A 1 86 ? 8.681 -7.187 -31.265 1.00 57.41 86 GLY A N 1
ATOM 682 C CA . GLY A 1 86 ? 9.020 -7.936 -30.055 1.00 57.41 86 GLY A CA 1
ATOM 683 C C . GLY A 1 86 ? 7.758 -8.278 -29.270 1.00 57.41 86 GLY A C 1
ATOM 684 O O . GLY A 1 86 ? 6.839 -7.469 -29.150 1.00 57.41 86 GLY A O 1
ATOM 685 N N . THR A 1 87 ? 7.690 -9.481 -28.723 1.00 59.53 87 THR A N 1
ATOM 686 C CA . THR A 1 87 ? 6.786 -9.747 -27.605 1.00 59.53 87 THR A CA 1
ATOM 687 C C . THR A 1 87 ? 7.276 -8.961 -26.385 1.00 59.53 87 THR A C 1
ATOM 689 O O . THR A 1 87 ? 8.492 -8.911 -26.166 1.00 59.53 87 THR A O 1
ATOM 692 N N . PRO A 1 88 ? 6.376 -8.344 -25.591 1.00 58.81 88 PRO A N 1
ATOM 693 C CA . PRO A 1 88 ? 6.772 -7.815 -24.295 1.00 58.81 88 PRO A CA 1
ATOM 694 C C . PRO A 1 88 ? 7.448 -8.943 -23.506 1.00 58.81 88 PRO A C 1
ATOM 696 O O . PRO A 1 88 ? 6.972 -10.078 -23.602 1.00 58.81 88 PRO A O 1
ATOM 699 N N . PRO A 1 89 ? 8.562 -8.681 -22.795 1.00 63.69 89 PRO A N 1
ATOM 700 C CA . PRO A 1 89 ? 9.139 -9.690 -21.921 1.00 63.69 89 PRO A CA 1
ATOM 701 C C . PRO A 1 89 ? 8.028 -10.118 -20.968 1.00 63.69 89 PRO A C 1
ATOM 703 O O . PRO A 1 89 ? 7.440 -9.265 -20.304 1.00 63.69 89 PRO A O 1
ATOM 706 N N . ASP A 1 90 ? 7.666 -11.400 -20.992 1.00 62.25 90 ASP A N 1
ATOM 707 C CA . ASP A 1 90 ? 6.709 -11.921 -20.031 1.00 62.25 90 ASP A CA 1
ATOM 708 C C . ASP A 1 90 ? 7.306 -11.666 -18.651 1.00 62.25 90 ASP A C 1
ATOM 710 O O . ASP A 1 90 ? 8.434 -12.066 -18.364 1.00 62.25 90 ASP A O 1
ATOM 714 N N . ASP A 1 91 ? 6.547 -10.975 -17.804 1.00 59.97 91 ASP A N 1
ATOM 715 C CA . ASP A 1 91 ? 6.903 -10.647 -16.422 1.00 59.97 91 ASP A CA 1
ATOM 716 C C . ASP A 1 91 ? 6.912 -11.916 -15.522 1.00 59.97 91 ASP A C 1
ATOM 718 O O . ASP A 1 91 ? 6.495 -11.877 -14.366 1.00 59.97 91 ASP A O 1
ATOM 722 N N . MET A 1 92 ? 7.312 -13.065 -16.073 1.00 51.97 92 MET A N 1
ATOM 723 C CA . MET A 1 92 ? 7.451 -14.371 -15.433 1.00 51.97 92 MET A CA 1
ATOM 724 C C . MET A 1 92 ? 8.825 -14.963 -15.774 1.00 51.97 92 MET A C 1
ATOM 726 O O . MET A 1 92 ? 8.928 -16.050 -16.335 1.00 51.97 92 MET A O 1
ATOM 730 N N . GLU A 1 93 ? 9.891 -14.240 -15.442 1.00 46.38 93 GLU A N 1
ATOM 731 C CA . GLU A 1 93 ? 11.144 -14.900 -15.077 1.00 46.38 93 GLU A CA 1
ATOM 732 C C . GLU A 1 93 ? 11.176 -14.977 -13.546 1.00 46.38 93 GLU A C 1
ATOM 734 O O . GLU A 1 93 ? 10.975 -13.969 -12.865 1.00 46.38 93 GLU A O 1
ATOM 739 N N . GLU A 1 94 ? 11.305 -16.211 -13.054 1.00 38.66 94 GLU A N 1
ATOM 740 C CA . GLU A 1 94 ? 11.382 -16.624 -11.644 1.00 38.66 94 GLU A CA 1
ATOM 741 C C . GLU A 1 94 ? 12.351 -15.795 -10.784 1.00 38.66 94 GLU A C 1
ATOM 743 O O . GLU A 1 94 ? 13.443 -15.418 -11.272 1.00 38.66 94 GLU A O 1
#

Secondary structure (DSSP, 8-state):
-------HHHHHHHHHHHHHHHHHHHHHHHHSTTTHHHHHHHHHHHHHTT--HHHHHHHHHHHHHHHHHHHHHHHHHHHHHH-TTSPPPPS---

Sequence (94 aa):
MDLGKISQKTINSILTAAAAIFLMFWAWKWFGPGSAEIRHSGEAELRQSGLGMADLVWISVAVTSAGYLLWRGLSFLFWHKYFKDGTPPDDMEE

Foldseek 3Di:
DDPPDPDPVNVVVVVVVVVVVVVVVVCCCCPNPPNPVVVVVVQVVCVVVVHHPVVVVVVVVVVVVVVVVVVVVVVVVVCVVPPVPDDDPPPDDD